Protein AF-A0A3P3VZ70-F1 (afdb_monomer_lite)

pLDDT: mean 80.63, std 13.24, range [44.41, 95.88]

Structure (mmCIF, N/CA/C/O backbone):
data_AF-A0A3P3VZ70-F1
#
_entry.id   AF-A0A3P3VZ70-F1
#
loop_
_atom_site.group_PDB
_atom_site.id
_atom_site.type_symbol
_atom_site.label_atom_id
_atom_site.label_alt_id
_atom_site.label_comp_id
_atom_site.label_asym_id
_atom_site.label_entity_id
_atom_site.label_seq_id
_atom_site.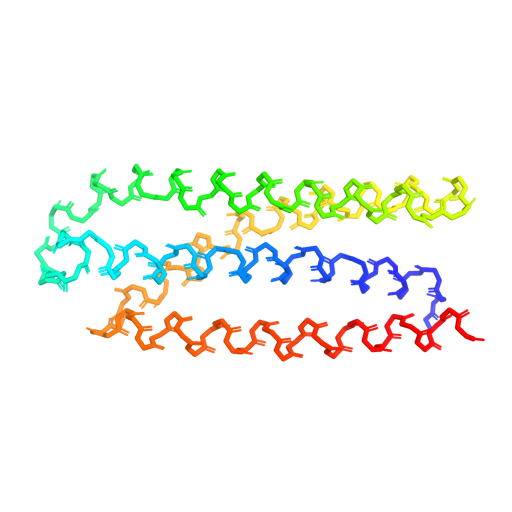pdbx_PDB_ins_code
_atom_site.Cartn_x
_atom_site.Cartn_y
_atom_site.Cartn_z
_atom_site.occupancy
_atom_site.B_iso_or_equiv
_atom_site.auth_seq_id
_atom_site.auth_comp_id
_atom_site.auth_asym_id
_atom_site.auth_atom_id
_atom_site.pdbx_PDB_model_num
ATOM 1 N N . MET A 1 1 ? -13.806 -14.685 18.123 1.00 61.78 1 MET A N 1
ATOM 2 C CA . MET A 1 1 ? -12.644 -13.763 18.076 1.00 61.78 1 MET A CA 1
ATOM 3 C C . MET A 1 1 ? -13.058 -12.409 18.646 1.00 61.78 1 MET A C 1
ATOM 5 O O . MET A 1 1 ? -14.179 -11.987 18.393 1.00 61.78 1 MET A O 1
ATOM 9 N N . ASN A 1 2 ? -12.218 -11.748 19.447 1.00 82.62 2 ASN A N 1
ATOM 10 C CA . ASN A 1 2 ? -12.565 -10.470 20.086 1.00 82.62 2 ASN A CA 1
ATOM 11 C C . ASN A 1 2 ? -12.784 -9.369 19.019 1.00 82.62 2 ASN A C 1
ATOM 13 O O . ASN A 1 2 ? -11.904 -9.150 18.185 1.00 82.62 2 ASN A O 1
ATOM 17 N N . LYS A 1 3 ? -13.934 -8.669 19.041 1.00 81.94 3 LYS A N 1
ATOM 18 C CA . LYS A 1 3 ? -14.298 -7.622 18.056 1.00 81.94 3 LYS A CA 1
ATOM 19 C C . LYS A 1 3 ? -13.215 -6.542 17.918 1.00 81.94 3 LYS A C 1
ATOM 21 O O . LYS A 1 3 ? -12.957 -6.067 16.814 1.00 81.94 3 LYS A O 1
ATOM 26 N N . LYS A 1 4 ? -12.534 -6.201 19.020 1.00 81.31 4 LYS A N 1
ATOM 27 C CA . LYS A 1 4 ? -11.420 -5.236 19.020 1.00 81.31 4 LYS A CA 1
ATOM 28 C C . LYS A 1 4 ? -10.223 -5.737 18.212 1.00 81.31 4 LYS A C 1
ATOM 30 O O . LYS A 1 4 ? -9.678 -4.988 17.413 1.00 81.31 4 LYS A O 1
ATOM 35 N N . VAL A 1 5 ? -9.862 -7.011 18.371 1.00 85.88 5 VAL A N 1
ATOM 36 C CA . VAL A 1 5 ? -8.755 -7.638 17.631 1.00 85.88 5 VAL A CA 1
ATOM 37 C C . VAL A 1 5 ? -9.062 -7.660 16.135 1.00 85.88 5 VAL A C 1
ATOM 39 O O . VAL A 1 5 ? -8.221 -7.273 15.334 1.00 85.88 5 VAL A O 1
ATOM 42 N N . LEU A 1 6 ? -10.288 -8.026 15.752 1.00 86.94 6 LEU A N 1
ATOM 43 C CA . LEU A 1 6 ? -10.696 -8.065 14.345 1.00 86.94 6 LEU A CA 1
ATOM 44 C C . LEU A 1 6 ? -10.670 -6.670 13.690 1.00 86.94 6 LEU A C 1
ATOM 46 O O . LEU A 1 6 ? -10.185 -6.521 12.570 1.00 86.94 6 LEU A O 1
ATOM 50 N N . LYS A 1 7 ? -11.106 -5.629 14.413 1.00 84.88 7 LYS A N 1
ATOM 51 C CA . LYS A 1 7 ? -11.013 -4.227 13.968 1.00 84.88 7 LYS A CA 1
ATOM 52 C C . LYS A 1 7 ? -9.562 -3.777 13.768 1.00 84.88 7 LYS A C 1
ATOM 54 O O . LYS A 1 7 ? -9.269 -3.088 12.787 1.00 84.88 7 LYS A O 1
ATOM 59 N N . SER A 1 8 ? -8.656 -4.185 14.658 1.00 86.44 8 SER A N 1
ATOM 60 C CA . SER A 1 8 ? -7.219 -3.928 14.508 1.00 86.44 8 SER A CA 1
ATOM 61 C C . SER A 1 8 ? -6.649 -4.635 13.280 1.00 86.44 8 SER A C 1
ATOM 63 O O . SER A 1 8 ? -5.971 -3.993 12.486 1.00 86.44 8 SER A O 1
ATOM 65 N N . VAL A 1 9 ? -6.982 -5.912 13.066 1.00 90.50 9 VAL A N 1
ATOM 66 C CA . VAL A 1 9 ? -6.534 -6.679 11.889 1.00 90.50 9 VAL A CA 1
ATOM 67 C C . VAL A 1 9 ? -7.015 -6.033 10.589 1.00 90.50 9 VAL A C 1
ATOM 69 O O . VAL A 1 9 ? -6.227 -5.849 9.667 1.00 90.50 9 VAL A O 1
ATOM 72 N N . PHE A 1 10 ? -8.278 -5.614 10.505 1.00 91.69 10 PHE A N 1
ATOM 73 C CA . PHE A 1 10 ? -8.766 -4.937 9.301 1.00 91.69 10 PHE A CA 1
ATOM 74 C C . PHE A 1 10 ? -8.157 -3.554 9.101 1.00 91.69 10 PHE A C 1
ATOM 76 O O . PHE A 1 10 ? -7.860 -3.176 7.970 1.00 91.69 10 PHE A O 1
ATOM 83 N N . SER A 1 11 ? -7.906 -2.816 10.180 1.00 90.06 11 SER A N 1
ATOM 84 C CA . SER A 1 11 ? -7.217 -1.530 10.081 1.00 90.06 11 SER A CA 1
ATOM 85 C C . SER A 1 11 ? -5.779 -1.690 9.598 1.00 90.06 11 SER A C 1
ATOM 87 O O . SER A 1 11 ? -5.357 -0.909 8.751 1.00 90.06 11 SER A O 1
ATOM 89 N N . TYR A 1 12 ? -5.076 -2.713 10.088 1.00 93.31 12 TYR A N 1
ATOM 90 C CA . TYR A 1 12 ? -3.744 -3.107 9.633 1.00 93.31 12 TYR A CA 1
ATOM 91 C C . TYR A 1 12 ? -3.756 -3.417 8.133 1.00 93.31 12 TYR A C 1
ATOM 93 O O . TYR A 1 12 ? -3.003 -2.817 7.366 1.00 93.31 12 TYR A O 1
ATOM 101 N N . LEU A 1 13 ? -4.664 -4.304 7.709 1.00 93.25 13 LEU A N 1
ATOM 102 C CA . LEU A 1 13 ? -4.772 -4.733 6.318 1.00 93.25 13 LEU A CA 1
ATOM 103 C C . LEU A 1 13 ? -5.091 -3.562 5.386 1.00 93.25 13 LEU A C 1
ATOM 105 O O . LEU A 1 13 ? -4.485 -3.460 4.329 1.00 93.25 13 LEU A O 1
ATOM 109 N N . GLN A 1 14 ? -5.979 -2.642 5.774 1.00 93.06 14 GLN A N 1
ATOM 110 C CA . GLN A 1 14 ? -6.266 -1.453 4.963 1.00 93.06 14 GLN A CA 1
ATOM 111 C C . GLN A 1 14 ? -5.034 -0.579 4.750 1.00 93.06 14 GLN A C 1
ATOM 113 O O . GLN A 1 14 ? -4.813 -0.127 3.634 1.00 93.06 14 GLN A O 1
ATOM 118 N N . VAL A 1 15 ? -4.244 -0.336 5.800 1.00 93.69 15 VAL A N 1
ATOM 119 C CA . VAL A 1 15 ? -3.026 0.480 5.693 1.00 93.69 15 VAL A CA 1
ATOM 120 C C . VAL A 1 15 ? -2.019 -0.191 4.762 1.00 93.69 15 VAL A C 1
ATOM 122 O O . VAL A 1 15 ? -1.516 0.452 3.846 1.00 93.69 15 VAL A O 1
ATOM 125 N N . HIS A 1 16 ? -1.785 -1.492 4.948 1.00 93.12 16 HIS A N 1
ATOM 126 C CA . HIS A 1 16 ? -0.872 -2.262 4.106 1.00 93.12 16 HIS A CA 1
ATOM 127 C C . HIS A 1 16 ? -1.312 -2.287 2.632 1.00 93.12 16 HIS A C 1
ATOM 129 O O . HIS A 1 16 ? -0.518 -2.005 1.738 1.00 93.12 16 HIS A O 1
ATOM 135 N N . LEU A 1 17 ? -2.588 -2.587 2.376 1.00 93.75 17 LEU A N 1
ATOM 136 C CA . LEU A 1 17 ? -3.141 -2.660 1.024 1.00 93.75 17 LEU A CA 1
ATOM 137 C C . LEU A 1 17 ? -3.139 -1.288 0.341 1.00 93.75 17 LEU A C 1
ATOM 139 O O . LEU A 1 17 ? -2.793 -1.204 -0.831 1.00 93.75 17 LEU A O 1
ATOM 143 N N . PHE A 1 18 ? -3.466 -0.212 1.063 1.00 95.06 18 PHE A N 1
ATOM 144 C CA . PHE A 1 18 ? -3.412 1.147 0.520 1.00 95.06 18 PHE A CA 1
ATOM 145 C C . PHE A 1 18 ? -1.992 1.535 0.094 1.00 95.06 18 PHE A C 1
ATOM 147 O O . PHE A 1 18 ? -1.801 2.029 -1.016 1.00 95.06 18 PHE A O 1
ATOM 154 N N . ALA A 1 19 ? -0.993 1.235 0.929 1.00 92.62 19 ALA A N 1
ATOM 155 C CA . ALA A 1 19 ? 0.409 1.445 0.581 1.00 92.62 19 ALA A CA 1
ATOM 156 C C . ALA A 1 19 ? 0.806 0.662 -0.685 1.00 92.62 19 ALA A C 1
ATOM 158 O O . ALA A 1 19 ? 1.442 1.221 -1.579 1.00 92.62 19 ALA A O 1
ATOM 159 N N . GLY A 1 20 ? 0.353 -0.593 -0.801 1.00 90.69 20 GLY A N 1
ATOM 160 C CA . GLY A 1 20 ? 0.529 -1.426 -1.995 1.00 90.69 20 GLY A CA 1
ATOM 161 C 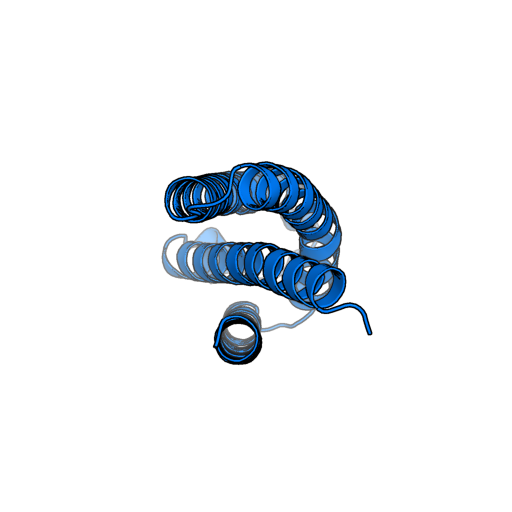C . GLY A 1 20 ? -0.090 -0.823 -3.262 1.00 90.69 20 GLY A C 1
ATOM 162 O O . GLY A 1 20 ? 0.561 -0.797 -4.305 1.00 90.69 20 GLY A O 1
ATOM 163 N N . ILE A 1 21 ? -1.304 -0.266 -3.173 1.00 93.25 21 ILE A N 1
ATOM 164 C CA . ILE A 1 21 ? -1.961 0.435 -4.294 1.00 93.25 21 ILE A CA 1
ATOM 165 C C . ILE A 1 21 ? -1.125 1.643 -4.725 1.00 93.25 21 ILE A C 1
ATOM 167 O O . ILE A 1 21 ? -0.817 1.782 -5.907 1.00 93.25 21 ILE A O 1
ATOM 171 N N . CYS A 1 22 ? -0.729 2.503 -3.782 1.00 92.44 22 CYS A N 1
ATOM 172 C CA . CYS A 1 22 ? 0.091 3.678 -4.085 1.00 92.44 22 CYS A CA 1
ATOM 173 C C . CYS A 1 22 ? 1.432 3.291 -4.726 1.00 92.44 22 CYS A C 1
ATOM 175 O O . CYS A 1 22 ? 1.866 3.935 -5.678 1.00 92.44 22 CYS A O 1
ATOM 177 N N . SER A 1 23 ? 2.063 2.229 -4.223 1.00 88.88 23 SER A N 1
ATOM 178 C CA . SER A 1 23 ? 3.305 1.666 -4.756 1.00 88.88 23 SER A CA 1
ATOM 179 C C . SER A 1 23 ? 3.153 1.206 -6.202 1.00 88.88 23 SER A C 1
ATOM 181 O O . SER A 1 23 ? 3.898 1.655 -7.072 1.00 88.88 23 SER A O 1
ATOM 183 N N . ALA A 1 24 ? 2.151 0.372 -6.482 1.00 88.19 24 ALA A N 1
ATOM 184 C CA . ALA A 1 24 ? 1.924 -0.170 -7.816 1.00 88.19 24 ALA A CA 1
ATOM 185 C C . ALA A 1 24 ? 1.538 0.922 -8.830 1.00 88.19 24 ALA A C 1
ATOM 187 O O . ALA A 1 24 ? 2.082 0.951 -9.933 1.00 88.19 24 ALA A O 1
ATOM 188 N N . LEU A 1 25 ? 0.680 1.873 -8.442 1.00 89.88 25 LEU A N 1
ATOM 189 C CA . LEU A 1 25 ? 0.315 3.014 -9.290 1.00 89.88 25 LEU A CA 1
ATOM 190 C C . LEU A 1 25 ? 1.517 3.898 -9.625 1.00 89.88 25 LEU A C 1
ATOM 192 O O . LEU A 1 25 ? 1.642 4.352 -10.760 1.00 89.88 25 LEU A O 1
ATOM 196 N N . LEU A 1 26 ? 2.413 4.127 -8.663 1.00 87.62 26 LEU A N 1
ATOM 197 C CA . LEU A 1 26 ? 3.622 4.906 -8.906 1.00 87.62 26 LEU A CA 1
ATOM 198 C C . LEU A 1 26 ? 4.577 4.183 -9.858 1.00 87.62 26 LEU A C 1
ATOM 200 O O . LEU A 1 26 ? 5.152 4.820 -10.734 1.00 87.62 26 LEU A O 1
ATOM 204 N N . VAL A 1 27 ? 4.721 2.861 -9.730 1.00 82.25 27 VAL A N 1
ATOM 205 C CA . VAL A 1 27 ? 5.508 2.072 -10.689 1.00 82.25 27 VAL A CA 1
ATOM 206 C C . VAL A 1 27 ? 4.900 2.167 -12.089 1.00 82.25 27 VAL A C 1
ATOM 208 O O . VAL A 1 27 ? 5.635 2.423 -13.036 1.00 82.25 27 VAL A O 1
ATOM 211 N N . ILE A 1 28 ? 3.577 2.021 -12.227 1.00 85.75 28 ILE A N 1
ATOM 212 C CA . ILE A 1 28 ? 2.884 2.181 -13.518 1.00 85.75 28 ILE A CA 1
ATOM 213 C C . ILE A 1 28 ? 3.154 3.569 -14.100 1.00 85.75 28 ILE A C 1
ATOM 215 O O . ILE A 1 28 ? 3.529 3.678 -15.264 1.00 85.75 28 ILE A O 1
ATOM 219 N N . TYR A 1 29 ? 3.002 4.620 -13.291 1.00 86.12 29 TYR A N 1
ATOM 220 C CA . TYR A 1 29 ? 3.288 5.990 -13.707 1.00 86.12 29 TYR A CA 1
ATOM 221 C C . TYR A 1 29 ? 4.720 6.122 -14.235 1.00 86.12 29 TYR A C 1
ATOM 223 O O . TYR A 1 29 ? 4.907 6.590 -15.353 1.00 86.12 29 TYR A O 1
ATOM 231 N N . LEU A 1 30 ? 5.714 5.630 -13.490 1.00 80.06 30 LEU A N 1
ATOM 232 C CA . LEU A 1 30 ? 7.122 5.699 -13.888 1.00 80.06 30 LEU A CA 1
ATOM 233 C C . LEU A 1 30 ? 7.400 4.931 -15.187 1.00 80.06 30 LEU A C 1
ATOM 235 O O . LEU A 1 30 ? 8.091 5.457 -16.054 1.00 80.06 30 LEU A O 1
ATOM 239 N N . VAL A 1 31 ? 6.812 3.741 -15.360 1.00 78.00 31 VAL A N 1
ATOM 240 C CA . VAL A 1 31 ? 6.916 2.956 -16.605 1.00 78.00 31 VAL A CA 1
ATOM 241 C C . VAL A 1 31 ? 6.332 3.700 -17.809 1.00 78.00 31 VAL A C 1
ATOM 243 O O . VAL A 1 31 ? 6.856 3.571 -18.912 1.00 78.00 31 VAL A O 1
ATOM 246 N N . LEU A 1 32 ? 5.272 4.489 -17.618 1.00 80.69 32 LEU A N 1
ATOM 247 C CA . LEU A 1 32 ? 4.625 5.242 -18.696 1.00 80.69 32 LEU A CA 1
ATOM 248 C C . LEU A 1 32 ? 5.310 6.578 -19.011 1.00 80.69 32 LEU A C 1
ATOM 250 O O . LEU A 1 32 ? 5.310 6.998 -20.166 1.00 80.69 32 LEU A O 1
ATOM 254 N N . THR A 1 33 ? 5.843 7.275 -18.005 1.00 79.50 33 THR A N 1
ATOM 255 C CA . THR A 1 33 ? 6.370 8.639 -18.184 1.00 79.50 33 THR A CA 1
ATOM 256 C C . THR A 1 33 ? 7.857 8.703 -18.472 1.00 79.50 33 THR A C 1
ATOM 258 O O . THR A 1 33 ? 8.322 9.706 -19.010 1.00 79.50 33 THR A O 1
ATOM 261 N N . ASP A 1 34 ? 8.613 7.679 -18.089 1.00 71.12 34 ASP A N 1
ATOM 262 C CA . ASP A 1 34 ? 10.060 7.674 -18.243 1.00 71.12 34 ASP A CA 1
ATOM 263 C C . ASP A 1 34 ? 10.479 6.598 -19.268 1.00 71.12 34 ASP A C 1
ATOM 265 O O . ASP A 1 34 ? 10.334 5.396 -19.010 1.00 71.12 34 ASP A O 1
ATOM 269 N N . PRO A 1 35 ? 11.017 7.009 -20.439 1.00 64.69 35 PRO A N 1
ATOM 270 C CA . PRO A 1 35 ? 11.477 6.106 -21.493 1.00 64.69 35 PRO A CA 1
ATOM 271 C C . PRO A 1 35 ? 12.488 5.059 -21.018 1.00 64.69 35 PRO A C 1
ATOM 273 O O . PRO A 1 35 ? 12.601 4.000 -21.637 1.00 64.69 35 PRO A O 1
ATOM 276 N N . TYR A 1 36 ? 13.220 5.335 -19.933 1.00 65.25 36 TYR A N 1
ATOM 277 C CA . TYR A 1 36 ? 14.130 4.377 -19.313 1.00 65.25 36 TYR A CA 1
ATOM 278 C C . TYR A 1 36 ? 13.386 3.149 -18.764 1.00 65.25 36 TYR A C 1
ATOM 280 O O . TYR A 1 36 ? 13.880 2.031 -18.890 1.00 65.25 36 TYR A O 1
ATOM 288 N N . PHE A 1 37 ? 12.195 3.340 -18.192 1.00 61.53 37 PHE A N 1
ATOM 289 C CA . PHE A 1 37 ? 11.359 2.254 -17.674 1.00 61.53 37 PHE A CA 1
ATOM 290 C C . PHE A 1 37 ? 10.458 1.640 -18.750 1.00 61.53 37 PHE A C 1
ATOM 292 O O . PHE A 1 37 ? 10.101 0.468 -18.652 1.00 61.53 37 PHE A O 1
ATOM 299 N N . TYR A 1 38 ? 10.114 2.403 -19.788 1.00 57.34 38 TYR A N 1
ATOM 300 C CA . TYR A 1 38 ? 9.375 1.896 -20.946 1.00 57.34 38 TYR A CA 1
ATOM 301 C C . TYR A 1 38 ? 10.217 0.924 -21.791 1.00 57.34 38 TYR A C 1
ATOM 303 O O . TYR A 1 38 ? 9.736 -0.133 -22.191 1.00 57.34 38 TYR A O 1
ATOM 311 N N . ASN A 1 39 ? 11.494 1.252 -22.020 1.00 54.12 39 ASN A N 1
ATOM 312 C CA . ASN A 1 39 ? 12.429 0.467 -22.833 1.00 54.12 39 ASN A CA 1
ATOM 313 C C . ASN A 1 39 ? 13.243 -0.544 -22.006 1.00 54.12 39 ASN A C 1
ATOM 315 O O . ASN A 1 39 ? 14.417 -0.753 -22.307 1.00 54.12 39 ASN A O 1
ATOM 319 N N . LEU A 1 40 ? 12.669 -1.131 -20.947 1.00 54.41 40 LEU A N 1
ATOM 320 C CA . LEU A 1 40 ? 13.320 -2.133 -20.087 1.00 54.41 40 LEU A CA 1
ATOM 321 C C . LEU A 1 40 ? 13.606 -3.452 -20.844 1.00 54.41 40 LEU A C 1
ATOM 323 O O . LEU A 1 40 ? 13.065 -4.506 -20.534 1.00 54.41 40 LEU A O 1
ATOM 327 N N . ASP A 1 41 ? 14.513 -3.396 -21.817 1.00 44.41 41 ASP A N 1
ATOM 328 C CA . ASP A 1 41 ? 15.330 -4.518 -22.257 1.00 44.41 41 ASP A CA 1
ATOM 329 C C . ASP A 1 41 ? 16.297 -4.822 -21.102 1.00 44.41 41 ASP A C 1
ATOM 331 O O . ASP A 1 41 ? 17.234 -4.066 -20.815 1.00 44.41 41 ASP A O 1
ATOM 335 N N . PHE A 1 42 ? 16.034 -5.900 -20.367 1.00 53.44 42 PHE A N 1
ATOM 336 C CA . PHE A 1 42 ? 16.792 -6.316 -19.189 1.00 53.44 42 PHE A CA 1
ATOM 337 C C . PHE A 1 42 ? 18.237 -6.725 -19.536 1.00 53.44 42 PHE A C 1
ATOM 339 O O . PHE A 1 42 ? 18.591 -7.903 -19.547 1.00 53.44 42 PHE A O 1
ATOM 346 N N . LYS A 1 43 ? 19.143 -5.761 -19.728 1.00 49.91 43 LYS A N 1
ATOM 347 C CA . LYS A 1 43 ? 20.577 -6.000 -19.505 1.00 49.91 43 LYS A CA 1
ATOM 348 C C . LYS A 1 43 ? 20.823 -5.900 -18.001 1.00 49.91 43 LYS A C 1
ATOM 350 O O . LYS A 1 43 ? 21.028 -4.816 -17.456 1.00 49.91 43 LYS A O 1
ATOM 355 N N . THR A 1 44 ? 20.764 -7.055 -17.342 1.00 53.69 44 THR A N 1
ATOM 356 C CA . THR A 1 44 ? 20.895 -7.341 -15.896 1.00 53.69 44 THR A CA 1
ATOM 357 C C . THR A 1 44 ? 21.904 -6.498 -15.100 1.00 53.69 44 THR A C 1
ATOM 359 O O . THR A 1 44 ? 21.735 -6.352 -13.892 1.00 53.69 44 THR A O 1
ATOM 362 N N . HIS A 1 45 ? 22.919 -5.901 -15.730 1.00 47.91 45 HIS A N 1
ATOM 363 C CA . HIS A 1 45 ? 23.919 -5.078 -15.047 1.00 47.91 45 HIS A CA 1
ATOM 364 C C . HIS A 1 45 ? 23.487 -3.638 -14.720 1.00 47.91 45 HIS A C 1
ATOM 366 O O . HIS A 1 45 ? 23.846 -3.153 -13.652 1.00 47.91 45 HIS A O 1
ATOM 372 N N . GLY A 1 46 ? 22.693 -2.966 -15.563 1.00 50.41 46 GLY A N 1
ATOM 373 C CA . GLY A 1 46 ? 22.251 -1.580 -15.302 1.00 50.41 46 GLY A CA 1
ATOM 374 C C . GLY A 1 46 ? 21.042 -1.477 -14.366 1.00 50.41 46 GLY A C 1
ATOM 375 O O . GLY A 1 46 ? 20.758 -0.417 -13.808 1.00 50.41 46 GLY A O 1
ATOM 376 N N . PHE A 1 47 ? 20.337 -2.597 -14.183 1.00 53.25 47 PHE A N 1
ATOM 377 C CA . PHE A 1 47 ? 19.139 -2.672 -13.361 1.00 53.25 47 PHE A CA 1
ATOM 378 C C . PHE A 1 47 ? 19.473 -2.472 -11.883 1.00 53.25 47 PHE A C 1
ATOM 380 O O . PHE A 1 47 ? 18.878 -1.604 -11.269 1.00 53.25 47 PHE A O 1
ATOM 387 N N . ASN A 1 48 ? 20.459 -3.178 -11.320 1.00 55.44 48 ASN A N 1
ATOM 388 C CA . ASN A 1 48 ? 20.702 -3.164 -9.870 1.00 55.44 48 ASN A CA 1
ATOM 389 C C . ASN A 1 48 ? 21.080 -1.781 -9.302 1.00 55.44 48 ASN A C 1
ATOM 391 O O . ASN A 1 48 ? 20.552 -1.410 -8.258 1.00 55.44 48 ASN A O 1
ATOM 395 N N . GLU A 1 49 ? 21.921 -0.996 -9.986 1.00 59.56 49 GLU A N 1
ATOM 396 C CA . GLU A 1 49 ? 22.332 0.334 -9.493 1.00 59.56 49 GLU A CA 1
ATOM 397 C C . GLU A 1 49 ? 21.183 1.351 -9.518 1.00 59.56 49 GLU A C 1
ATOM 399 O O . GLU A 1 49 ? 20.964 2.094 -8.561 1.00 59.56 49 GLU A O 1
ATOM 404 N N . LYS A 1 50 ? 20.396 1.370 -10.599 1.00 60.53 50 LYS A N 1
ATOM 405 C CA . LYS A 1 50 ? 19.254 2.290 -10.723 1.00 60.53 50 LYS A CA 1
ATOM 406 C C . LYS A 1 50 ? 18.009 1.783 -9.993 1.00 60.53 50 LYS A C 1
ATOM 408 O O . LYS A 1 50 ? 17.164 2.588 -9.606 1.00 60.53 50 LYS A O 1
ATOM 413 N N . TYR A 1 51 ? 17.912 0.475 -9.760 1.00 60.44 51 TYR A N 1
ATOM 414 C CA . TYR A 1 51 ? 16.841 -0.175 -9.008 1.00 60.44 51 TYR A CA 1
ATOM 415 C C . TYR A 1 51 ? 16.825 0.261 -7.546 1.00 60.44 51 TYR A C 1
ATOM 417 O O . TYR A 1 51 ? 15.745 0.443 -6.997 1.00 60.44 51 TYR A O 1
ATOM 425 N N . GLU A 1 52 ? 17.976 0.493 -6.913 1.00 64.06 52 GLU A N 1
ATOM 426 C CA . GLU A 1 52 ? 17.999 0.991 -5.532 1.00 64.06 52 GLU A CA 1
ATOM 427 C C . GLU A 1 52 ? 17.488 2.432 -5.425 1.00 64.06 52 GLU A C 1
ATOM 429 O O . GLU A 1 52 ? 16.632 2.722 -4.584 1.00 64.06 52 GLU A O 1
ATOM 434 N N . HIS A 1 53 ? 17.918 3.319 -6.328 1.00 64.06 53 HIS A N 1
ATOM 435 C CA . HIS A 1 53 ? 17.384 4.683 -6.411 1.00 64.06 53 HIS A CA 1
ATOM 436 C C . HIS A 1 53 ? 15.882 4.698 -6.733 1.00 64.06 53 HIS A C 1
ATOM 438 O O . HIS A 1 53 ? 15.116 5.462 -6.138 1.00 64.06 53 HIS A O 1
ATOM 444 N N . PHE A 1 54 ? 15.447 3.815 -7.631 1.00 67.38 54 PHE A N 1
ATOM 445 C CA . PHE A 1 54 ? 14.043 3.629 -7.972 1.00 67.38 54 PHE A CA 1
ATOM 446 C C . PHE A 1 54 ? 13.225 3.070 -6.806 1.00 67.38 54 PHE A C 1
ATOM 448 O O . PHE A 1 54 ? 12.123 3.552 -6.544 1.00 67.38 54 PHE A O 1
ATOM 455 N N . LEU A 1 55 ? 13.745 2.088 -6.066 1.00 64.81 55 LEU A N 1
ATOM 456 C CA . LEU A 1 55 ? 13.109 1.590 -4.850 1.00 64.81 55 LEU A CA 1
ATOM 457 C C . LEU A 1 55 ? 12.933 2.736 -3.860 1.00 64.81 55 LEU A C 1
ATOM 459 O O . LEU A 1 55 ? 11.840 2.914 -3.335 1.00 64.81 55 LEU A O 1
ATOM 463 N N . LEU A 1 56 ? 13.953 3.571 -3.665 1.00 66.88 56 LEU A N 1
ATOM 464 C CA . LEU A 1 56 ? 13.874 4.691 -2.732 1.00 66.88 56 LEU A CA 1
ATOM 465 C C . LEU A 1 56 ? 12.735 5.668 -3.089 1.00 66.88 56 LEU A C 1
ATOM 467 O O . LEU A 1 56 ? 11.935 6.018 -2.216 1.00 66.88 56 LEU A O 1
ATOM 471 N N . MET A 1 57 ? 12.590 6.047 -4.366 1.00 68.00 57 MET A N 1
ATOM 472 C CA . MET A 1 57 ? 11.458 6.876 -4.815 1.00 68.00 57 MET A CA 1
ATOM 473 C C . MET A 1 57 ? 10.116 6.142 -4.722 1.00 68.00 57 MET A C 1
ATOM 475 O O . MET A 1 57 ? 9.137 6.707 -4.225 1.00 68.00 57 MET A O 1
ATOM 479 N N . THR A 1 58 ? 10.075 4.876 -5.145 1.00 68.06 58 THR A N 1
ATOM 480 C CA . THR A 1 58 ? 8.856 4.056 -5.106 1.00 68.06 58 THR A CA 1
ATOM 481 C C . THR A 1 58 ? 8.446 3.623 -3.704 1.00 68.06 58 THR A C 1
ATOM 483 O O . THR A 1 58 ? 7.341 3.121 -3.539 1.00 68.06 58 THR A O 1
ATOM 486 N N . PHE A 1 59 ? 9.278 3.849 -2.689 1.00 72.88 59 PHE A N 1
ATOM 487 C CA . PHE A 1 59 ? 8.908 3.712 -1.283 1.00 72.88 59 PHE A CA 1
ATOM 488 C C . PHE A 1 59 ? 8.503 5.043 -0.664 1.00 72.88 59 PHE A C 1
ATOM 490 O O . PHE A 1 59 ? 7.482 5.111 0.017 1.00 72.88 59 PHE A O 1
ATOM 497 N N . THR A 1 60 ? 9.261 6.112 -0.911 1.00 83.12 60 THR A N 1
ATOM 498 C CA . THR A 1 60 ? 9.069 7.385 -0.201 1.00 83.12 60 THR A CA 1
ATOM 499 C C . THR A 1 60 ? 7.690 7.988 -0.468 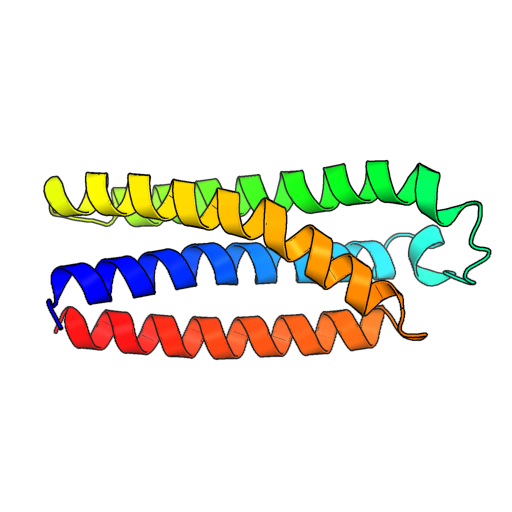1.00 83.12 60 THR A C 1
ATOM 501 O O . THR A 1 60 ? 6.975 8.321 0.477 1.00 83.12 60 THR A O 1
ATOM 504 N N . ILE A 1 61 ? 7.269 8.072 -1.734 1.00 86.12 61 ILE A N 1
ATOM 505 C CA . ILE A 1 61 ? 5.973 8.673 -2.086 1.00 86.12 61 ILE A CA 1
ATOM 506 C C . ILE A 1 61 ? 4.797 7.835 -1.539 1.00 86.12 61 ILE A C 1
ATOM 508 O O . ILE A 1 61 ? 3.942 8.408 -0.856 1.00 86.12 61 ILE A O 1
ATOM 512 N N . PRO A 1 62 ? 4.733 6.499 -1.731 1.00 90.00 62 PRO A N 1
ATOM 513 C CA . PRO A 1 62 ? 3.668 5.682 -1.146 1.00 90.00 62 PRO A CA 1
ATOM 514 C C . PRO A 1 62 ? 3.634 5.720 0.379 1.00 90.00 62 PRO A C 1
ATOM 516 O O . PRO A 1 62 ? 2.546 5.739 0.954 1.00 90.00 62 PRO A O 1
ATOM 519 N N . ILE A 1 63 ? 4.792 5.785 1.044 1.00 90.44 63 ILE A N 1
ATOM 520 C CA . ILE A 1 63 ? 4.860 5.939 2.503 1.00 90.44 63 ILE A CA 1
ATOM 521 C C . ILE A 1 63 ? 4.233 7.269 2.924 1.00 90.44 63 ILE A C 1
ATOM 523 O O . ILE A 1 63 ? 3.388 7.268 3.817 1.00 90.44 63 ILE A O 1
ATOM 527 N N . ILE A 1 64 ? 4.574 8.383 2.268 1.00 91.19 64 ILE A N 1
ATOM 528 C CA . ILE A 1 64 ? 3.987 9.699 2.572 1.00 91.19 64 ILE A CA 1
ATOM 529 C C . ILE A 1 64 ? 2.464 9.664 2.400 1.00 91.19 64 ILE A C 1
ATOM 531 O O . ILE A 1 64 ? 1.733 10.053 3.313 1.00 91.19 64 ILE A O 1
ATOM 535 N N . LEU A 1 65 ? 1.970 9.141 1.272 1.00 92.88 65 LEU A N 1
ATOM 536 C CA . LEU A 1 65 ? 0.529 9.012 1.024 1.00 92.88 65 LEU A CA 1
ATOM 537 C C . LEU A 1 65 ? -0.153 8.128 2.076 1.00 92.88 65 LEU A C 1
ATOM 539 O O . LEU A 1 65 ? -1.245 8.445 2.552 1.00 92.88 65 LEU A O 1
ATOM 543 N N . THR A 1 66 ? 0.511 7.053 2.496 1.00 93.44 66 THR A N 1
ATOM 544 C CA . THR A 1 66 ? 0.010 6.157 3.542 1.00 93.44 66 THR A CA 1
ATOM 545 C C . THR A 1 66 ? -0.023 6.843 4.905 1.00 93.44 66 THR A C 1
ATOM 547 O O . THR A 1 66 ? -0.998 6.690 5.636 1.00 93.44 66 THR A O 1
ATOM 550 N N . ILE A 1 67 ? 0.985 7.647 5.251 1.00 93.44 67 ILE A N 1
ATOM 551 C CA . ILE A 1 67 ? 0.999 8.440 6.488 1.00 93.44 67 ILE A CA 1
ATOM 552 C C . ILE A 1 67 ? -0.175 9.425 6.500 1.00 93.44 67 ILE A C 1
ATOM 554 O O . ILE A 1 67 ? -0.885 9.503 7.504 1.00 93.44 67 ILE A O 1
ATOM 558 N N . LEU A 1 68 ? -0.430 10.121 5.387 1.00 94.69 68 LEU A N 1
ATOM 559 C CA . LEU A 1 68 ? -1.578 11.026 5.258 1.00 94.69 68 LEU A CA 1
ATOM 560 C C . LEU A 1 68 ? -2.910 10.280 5.414 1.00 94.69 68 LEU A C 1
ATOM 562 O O . LEU A 1 68 ? -3.799 10.738 6.136 1.00 94.69 68 LEU A O 1
ATOM 566 N N . PHE A 1 69 ? -3.037 9.098 4.807 1.00 94.25 69 PHE A N 1
ATOM 567 C CA . PHE A 1 69 ? -4.209 8.236 4.966 1.00 94.25 69 PHE A CA 1
ATOM 568 C C . PHE A 1 69 ? -4.414 7.793 6.425 1.00 94.25 69 PHE A C 1
ATOM 570 O O . PHE A 1 69 ? -5.527 7.868 6.955 1.00 94.25 69 PHE A O 1
ATOM 577 N N . CYS A 1 70 ? -3.345 7.388 7.112 1.00 93.69 70 CYS A N 1
ATOM 578 C CA . CYS A 1 70 ? -3.379 7.022 8.526 1.00 93.69 70 CYS A CA 1
ATOM 579 C C . CYS A 1 70 ? -3.772 8.215 9.409 1.00 93.69 70 CYS A C 1
ATOM 581 O O . CYS A 1 70 ? -4.648 8.075 10.266 1.00 93.69 70 CYS A O 1
ATOM 583 N N . ALA A 1 71 ? -3.195 9.396 9.165 1.00 93.12 71 ALA A N 1
ATOM 584 C CA . ALA A 1 71 ? -3.539 10.628 9.871 1.00 93.12 71 ALA A CA 1
ATOM 585 C C . ALA A 1 71 ? -5.028 10.966 9.704 1.00 93.12 71 ALA A C 1
ATOM 587 O O . ALA A 1 71 ? -5.722 11.192 10.698 1.00 93.12 71 ALA A O 1
ATOM 588 N N . TYR A 1 72 ? -5.552 10.890 8.476 1.00 93.25 72 TYR A N 1
ATOM 589 C CA . TYR A 1 72 ? -6.979 11.063 8.200 1.00 93.25 72 TYR A CA 1
ATOM 590 C C . TYR A 1 72 ? -7.850 10.085 9.009 1.00 93.25 72 TYR A C 1
ATOM 592 O O . TYR A 1 72 ? -8.821 10.4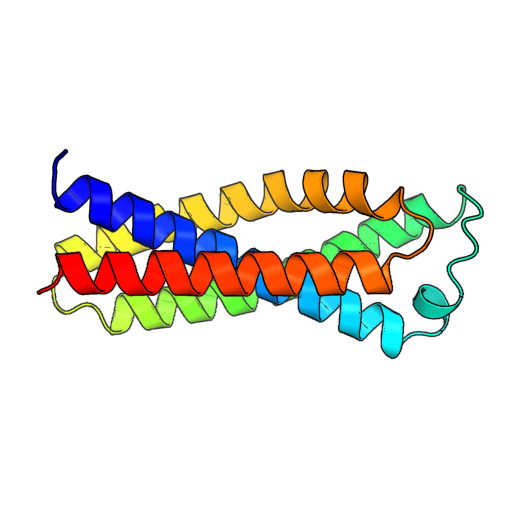97 9.653 1.00 93.25 72 TYR A O 1
ATOM 600 N N . ARG A 1 73 ? -7.494 8.792 9.046 1.00 90.06 73 ARG A N 1
ATOM 601 C CA . ARG A 1 73 ? -8.246 7.783 9.819 1.00 90.06 73 ARG A CA 1
ATOM 602 C C . ARG A 1 73 ? -8.203 8.034 11.326 1.00 90.06 73 ARG A C 1
ATOM 604 O O . ARG A 1 73 ? -9.220 7.842 11.994 1.00 90.06 73 ARG A O 1
ATOM 611 N N . ILE A 1 74 ? -7.063 8.469 11.860 1.00 90.38 74 ILE A N 1
ATOM 612 C CA . ILE A 1 74 ? -6.906 8.794 13.285 1.00 90.38 74 ILE A CA 1
ATOM 613 C C . ILE A 1 74 ? -7.757 10.015 13.656 1.00 90.38 74 ILE A C 1
ATOM 615 O O . ILE A 1 74 ? -8.457 9.979 14.671 1.00 90.38 74 ILE A O 1
ATOM 619 N N . ILE A 1 75 ? -7.747 11.067 12.829 1.00 90.31 75 ILE A N 1
ATOM 620 C CA . ILE A 1 75 ? -8.553 12.280 13.043 1.00 90.31 75 ILE A CA 1
ATOM 621 C C . ILE A 1 75 ? -10.048 11.941 13.052 1.00 90.31 75 ILE A C 1
ATOM 623 O O . ILE A 1 75 ? -10.774 12.410 13.926 1.00 90.31 75 ILE A O 1
ATOM 627 N N . LYS A 1 76 ? -10.494 11.071 12.137 1.00 87.88 76 LYS A N 1
ATOM 628 C CA . LYS A 1 76 ? -11.898 10.644 12.012 1.00 87.88 76 LYS A CA 1
ATOM 629 C C . LYS A 1 76 ? -12.396 9.767 13.170 1.00 87.88 76 LYS A C 1
ATOM 631 O O . LYS A 1 76 ? -13.600 9.577 13.322 1.00 87.88 76 LYS A O 1
ATOM 636 N N . SER A 1 77 ? -11.503 9.181 13.964 1.00 84.88 77 SER A N 1
ATOM 637 C CA . SER A 1 77 ? -11.903 8.324 15.080 1.00 84.88 77 SER A CA 1
ATOM 638 C C . SER A 1 77 ? -12.411 9.154 16.264 1.00 84.88 77 SER A C 1
ATOM 640 O O . SER A 1 77 ? -11.721 10.054 16.733 1.00 84.88 77 SER A O 1
ATOM 642 N N . ASN A 1 78 ? -13.586 8.823 16.804 1.00 80.31 78 ASN A N 1
ATOM 643 C CA . ASN A 1 78 ? -14.178 9.562 17.928 1.00 80.31 78 ASN A CA 1
ATOM 644 C C . ASN A 1 78 ? -13.628 9.127 19.300 1.00 80.31 78 ASN A C 1
ATOM 646 O O . ASN A 1 78 ? -13.614 9.922 20.236 1.00 80.31 78 ASN A O 1
ATOM 650 N N . GLN A 1 79 ? -13.147 7.886 19.442 1.00 80.19 79 GLN A N 1
ATOM 651 C CA . GLN A 1 79 ? -12.671 7.358 20.727 1.00 80.19 79 GLN A CA 1
ATOM 652 C C . GLN A 1 79 ? -11.146 7.455 20.857 1.00 80.19 79 GLN A C 1
ATOM 654 O O . GLN A 1 79 ? -10.402 7.031 19.973 1.00 80.19 79 GLN A O 1
ATOM 659 N N . LYS A 1 80 ? -10.660 7.959 22.001 1.00 77.06 80 LYS A N 1
ATOM 660 C CA . LYS A 1 80 ? -9.217 8.116 22.277 1.00 77.06 80 LYS A CA 1
ATOM 661 C C . LYS A 1 80 ? -8.464 6.776 22.276 1.00 77.06 80 LYS A C 1
ATOM 663 O O . LYS A 1 80 ? -7.356 6.708 21.754 1.00 77.06 80 LYS A O 1
ATOM 668 N N . SER A 1 81 ? -9.079 5.716 22.801 1.00 73.50 81 SER A N 1
ATOM 669 C CA . SER A 1 81 ? -8.546 4.344 22.783 1.00 73.50 81 SER A CA 1
ATOM 670 C C . SER A 1 81 ? -8.428 3.774 21.367 1.00 73.50 81 SER A C 1
ATOM 672 O O . SER A 1 81 ? -7.459 3.093 21.052 1.00 73.50 81 SER A O 1
ATOM 674 N N . ASP A 1 82 ? -9.376 4.087 20.484 1.00 81.19 82 ASP A N 1
ATOM 675 C CA . ASP A 1 82 ? -9.305 3.683 19.080 1.00 81.19 82 ASP A CA 1
ATOM 676 C C . ASP A 1 82 ? -8.194 4.432 18.333 1.00 81.19 82 ASP A C 1
ATOM 678 O O . ASP A 1 82 ? -7.559 3.852 17.456 1.00 81.19 82 ASP A O 1
ATOM 682 N N . LYS A 1 83 ? -7.932 5.705 18.674 1.00 85.44 83 LYS A N 1
ATOM 683 C CA . LYS A 1 83 ? -6.856 6.501 18.054 1.00 85.44 83 LYS A CA 1
ATOM 684 C C . LYS A 1 83 ? -5.475 5.906 18.315 1.00 85.44 83 LYS A C 1
ATOM 686 O O . LYS A 1 83 ? -4.693 5.782 17.377 1.00 85.44 83 LYS A O 1
ATOM 691 N N . SER A 1 84 ? -5.179 5.525 19.560 1.00 84.88 84 SER A N 1
ATOM 692 C CA . SER A 1 84 ? -3.882 4.925 19.902 1.00 84.88 84 SER A CA 1
ATOM 693 C C . SER A 1 84 ? -3.698 3.561 19.240 1.00 84.88 84 SER A C 1
ATOM 695 O O . SER A 1 84 ? -2.639 3.296 18.676 1.00 84.88 84 SER A O 1
ATOM 697 N N . ILE A 1 85 ? -4.744 2.727 19.224 1.00 86.94 85 ILE A N 1
ATOM 698 C CA . ILE A 1 85 ? -4.720 1.435 18.527 1.00 86.94 85 ILE A CA 1
ATOM 699 C C . ILE A 1 85 ? -4.500 1.640 17.026 1.00 86.94 85 ILE A C 1
ATOM 701 O O . ILE A 1 85 ? -3.631 0.990 16.452 1.00 86.94 85 ILE A O 1
ATOM 705 N N . LEU A 1 86 ? -5.236 2.561 16.394 1.00 88.81 86 LEU A N 1
ATOM 706 C CA . LEU A 1 86 ? -5.069 2.884 14.975 1.00 88.81 86 LEU A CA 1
ATOM 707 C C . LEU A 1 86 ? -3.653 3.372 14.668 1.00 88.81 86 LEU A C 1
ATOM 709 O O . LEU A 1 86 ? -3.097 2.947 13.662 1.00 88.81 86 LEU A O 1
ATOM 713 N N . ALA A 1 87 ? -3.059 4.209 15.520 1.00 88.44 87 ALA A N 1
ATOM 714 C CA . ALA A 1 87 ? -1.692 4.688 15.335 1.00 88.44 87 ALA A CA 1
ATOM 715 C C . ALA A 1 87 ? -0.673 3.538 15.370 1.00 88.44 87 ALA A C 1
ATOM 717 O O . ALA A 1 87 ? 0.104 3.387 14.429 1.00 88.44 87 ALA A O 1
ATOM 718 N N . ILE A 1 88 ? -0.726 2.681 16.397 1.00 90.50 88 ILE A N 1
ATOM 719 C CA . ILE A 1 88 ? 0.181 1.526 16.531 1.00 90.50 88 ILE A CA 1
ATOM 720 C C . ILE A 1 88 ? 0.018 0.583 15.336 1.00 90.50 88 ILE A C 1
ATOM 722 O O . ILE A 1 88 ? 0.992 0.204 14.690 1.00 90.50 88 ILE A O 1
ATOM 726 N N . VAL A 1 89 ? -1.225 0.243 15.004 1.00 92.38 89 VAL A N 1
ATOM 727 C CA . VAL A 1 89 ? -1.553 -0.646 13.887 1.00 92.38 89 VAL A CA 1
ATOM 728 C C . VAL A 1 89 ? -1.096 -0.069 12.544 1.00 92.38 89 VAL A C 1
ATOM 730 O O . VAL A 1 89 ? -0.608 -0.811 11.694 1.00 92.38 89 VAL A O 1
ATOM 733 N N . SER A 1 90 ? -1.220 1.244 12.359 1.00 90.94 90 SER A N 1
ATOM 734 C CA . SER A 1 90 ? -0.767 1.932 11.148 1.00 90.94 90 SER A CA 1
ATOM 735 C C . SER A 1 90 ? 0.749 1.872 11.002 1.00 90.94 90 SER A C 1
ATOM 737 O O . SER A 1 90 ? 1.241 1.577 9.918 1.00 90.94 90 SER A O 1
ATOM 739 N N . ILE A 1 91 ? 1.485 2.088 12.096 1.00 92.19 91 ILE A N 1
ATOM 740 C CA . ILE A 1 91 ? 2.946 1.967 12.116 1.00 92.19 91 ILE A CA 1
ATOM 741 C C . ILE A 1 91 ? 3.357 0.546 11.719 1.00 92.19 91 ILE A C 1
ATOM 743 O O . ILE A 1 91 ? 4.170 0.378 10.812 1.00 92.19 91 ILE A O 1
ATOM 747 N N . VAL A 1 92 ? 2.748 -0.475 12.332 1.00 91.62 92 VAL A N 1
ATOM 748 C CA . VAL A 1 92 ? 3.015 -1.881 11.986 1.00 91.62 92 VAL A CA 1
ATOM 749 C C . VAL A 1 92 ? 2.697 -2.149 10.512 1.00 91.62 92 VAL A C 1
ATOM 751 O O . VAL A 1 92 ? 3.525 -2.722 9.813 1.00 91.62 92 VAL A O 1
ATOM 754 N N . GLY A 1 93 ? 1.552 -1.677 10.009 1.00 89.25 93 GLY A N 1
ATOM 755 C CA . GLY A 1 93 ? 1.161 -1.821 8.602 1.00 89.25 93 GLY A CA 1
ATOM 756 C C . GLY A 1 93 ? 2.165 -1.213 7.621 1.00 89.25 93 GLY A C 1
ATOM 757 O O . GLY A 1 93 ? 2.505 -1.852 6.624 1.00 89.25 93 GLY A O 1
ATOM 758 N N . ILE A 1 94 ? 2.680 -0.018 7.927 1.00 90.56 94 ILE A N 1
ATOM 759 C CA . ILE A 1 94 ? 3.710 0.656 7.123 1.00 90.56 94 ILE A CA 1
ATOM 760 C C . ILE A 1 94 ? 5.019 -0.136 7.152 1.00 90.56 94 ILE A C 1
ATOM 762 O O . ILE A 1 94 ? 5.588 -0.400 6.094 1.00 90.56 94 ILE A O 1
ATOM 766 N N . PHE A 1 95 ? 5.484 -0.562 8.331 1.00 89.12 95 PHE A N 1
ATOM 767 C CA . PHE A 1 95 ? 6.701 -1.372 8.428 1.00 89.12 95 PHE A CA 1
ATOM 768 C C . PHE A 1 95 ? 6.568 -2.669 7.632 1.00 89.12 95 PHE A C 1
ATOM 770 O O . PHE A 1 95 ? 7.441 -2.986 6.827 1.00 89.12 95 PHE A O 1
ATOM 777 N N . THR A 1 96 ? 5.461 -3.396 7.786 1.00 89.38 96 THR A N 1
ATOM 778 C CA . THR A 1 96 ? 5.238 -4.640 7.044 1.00 89.38 96 THR A CA 1
ATOM 779 C C . THR A 1 96 ? 5.151 -4.407 5.535 1.00 89.38 96 THR A C 1
ATOM 781 O O . THR A 1 96 ? 5.664 -5.223 4.772 1.00 89.38 96 THR A O 1
ATOM 784 N N . PHE A 1 97 ? 4.571 -3.287 5.090 1.00 88.12 97 PHE A N 1
ATOM 785 C CA . PHE A 1 97 ? 4.605 -2.882 3.684 1.00 88.12 97 PHE A CA 1
ATOM 786 C C . PHE A 1 97 ? 6.040 -2.705 3.170 1.00 88.12 97 PHE A C 1
ATOM 788 O O . PHE A 1 97 ? 6.378 -3.320 2.165 1.00 88.12 97 PHE A O 1
ATOM 795 N N . ILE A 1 98 ? 6.898 -1.958 3.875 1.00 85.25 98 ILE A N 1
ATOM 796 C CA . ILE A 1 98 ? 8.293 -1.721 3.455 1.00 85.25 98 ILE A CA 1
ATOM 797 C C . ILE A 1 98 ? 9.036 -3.046 3.219 1.00 85.25 98 ILE A C 1
ATOM 799 O O . ILE A 1 98 ? 9.723 -3.207 2.209 1.00 85.25 98 ILE A O 1
ATOM 803 N N . TYR A 1 99 ? 8.875 -4.017 4.123 1.00 84.31 99 TYR A N 1
ATOM 804 C CA . TYR A 1 99 ? 9.529 -5.322 3.993 1.00 84.31 99 TYR A CA 1
ATOM 805 C C . TYR A 1 99 ? 8.925 -6.193 2.880 1.00 84.31 99 TYR A C 1
ATOM 807 O O . TYR A 1 99 ? 9.672 -6.772 2.087 1.00 84.31 99 TYR A O 1
ATOM 815 N N . LEU A 1 100 ? 7.593 -6.300 2.801 1.00 82.94 100 LEU A N 1
ATOM 816 C CA . LEU A 1 100 ? 6.923 -7.189 1.842 1.00 82.94 100 LEU A CA 1
ATOM 817 C C . LEU A 1 100 ? 6.949 -6.657 0.409 1.00 82.94 100 LEU A C 1
ATOM 819 O O . LEU A 1 100 ? 7.148 -7.436 -0.518 1.00 82.94 100 LEU A O 1
ATOM 823 N N . ASP A 1 101 ? 6.782 -5.352 0.206 1.00 77.81 101 ASP A N 1
ATOM 824 C CA . ASP A 1 101 ? 6.742 -4.748 -1.131 1.00 77.81 101 ASP A CA 1
ATOM 825 C C . ASP A 1 101 ? 8.092 -4.897 -1.852 1.00 77.81 101 ASP A C 1
ATOM 827 O O . ASP A 1 101 ? 8.114 -5.186 -3.046 1.00 77.81 101 ASP A O 1
ATOM 831 N N . LYS A 1 102 ? 9.219 -4.874 -1.120 1.00 75.38 102 LYS A N 1
ATOM 832 C CA . LYS A 1 102 ? 10.545 -5.213 -1.673 1.00 75.38 102 LYS A CA 1
ATOM 833 C C . LYS A 1 102 ? 10.590 -6.640 -2.229 1.00 75.38 102 LYS A C 1
ATOM 835 O O . LYS A 1 102 ? 11.182 -6.872 -3.284 1.00 75.38 102 LYS A O 1
ATOM 840 N N . PHE A 1 103 ? 9.984 -7.595 -1.524 1.00 77.19 103 PHE A N 1
ATOM 841 C CA . PHE A 1 103 ? 9.937 -8.994 -1.946 1.00 77.19 103 PHE A CA 1
ATOM 842 C C . PHE A 1 103 ? 8.996 -9.190 -3.139 1.00 77.19 103 PHE A C 1
ATOM 844 O O . PHE A 1 103 ? 9.379 -9.812 -4.128 1.00 77.19 103 PHE A O 1
ATOM 851 N N . ILE A 1 104 ? 7.799 -8.603 -3.066 1.00 73.06 104 ILE A N 1
ATOM 852 C CA . ILE A 1 104 ? 6.781 -8.651 -4.118 1.00 73.06 104 ILE A CA 1
ATOM 853 C C . ILE A 1 104 ? 7.348 -8.064 -5.412 1.00 73.06 104 ILE A C 1
ATOM 855 O O . ILE A 1 104 ? 7.377 -8.753 -6.427 1.00 73.06 104 ILE A O 1
ATOM 859 N N . LYS A 1 105 ? 7.908 -6.850 -5.372 1.00 68.62 105 LYS A N 1
ATOM 860 C CA . LYS A 1 105 ? 8.554 -6.220 -6.532 1.00 68.62 105 LYS A CA 1
ATOM 861 C C . LYS A 1 105 ? 9.645 -7.104 -7.126 1.00 68.62 105 LYS A C 1
ATOM 863 O O . LYS A 1 105 ? 9.619 -7.359 -8.325 1.00 68.62 105 LYS A O 1
ATOM 868 N N . LYS A 1 106 ? 10.552 -7.642 -6.303 1.00 70.62 106 LYS A N 1
ATOM 869 C CA . LYS A 1 106 ? 11.622 -8.533 -6.781 1.00 70.62 106 LYS A CA 1
ATOM 870 C C . LYS A 1 106 ? 11.080 -9.769 -7.514 1.00 70.62 106 LYS A C 1
ATOM 872 O O . LYS A 1 106 ? 11.664 -10.169 -8.513 1.00 70.62 106 LYS A O 1
ATOM 877 N N . ALA A 1 107 ? 9.980 -10.353 -7.040 1.00 68.19 107 ALA A N 1
ATOM 878 C CA . ALA A 1 107 ? 9.343 -11.493 -7.700 1.00 68.19 107 ALA A CA 1
ATOM 879 C C . ALA A 1 107 ? 8.661 -11.112 -9.029 1.00 68.19 107 ALA A C 1
ATOM 881 O O . ALA A 1 107 ? 8.586 -11.930 -9.939 1.00 68.19 107 ALA A O 1
ATOM 882 N N . LEU A 1 108 ? 8.176 -9.877 -9.154 1.00 64.50 108 LEU A N 1
ATOM 883 C CA . LEU A 1 108 ? 7.395 -9.423 -10.309 1.00 64.50 108 LEU A CA 1
ATOM 884 C C . LEU A 1 108 ? 8.226 -8.849 -11.441 1.00 64.50 108 LEU A C 1
ATOM 886 O O . LEU A 1 108 ? 7.855 -8.993 -12.600 1.00 64.50 108 LEU A O 1
ATOM 890 N N . PHE A 1 109 ? 9.361 -8.236 -11.115 1.00 63.19 109 PHE A N 1
ATOM 891 C CA . PHE A 1 109 ? 10.340 -7.803 -12.110 1.00 63.19 109 PHE A CA 1
ATOM 892 C C . PHE A 1 109 ? 11.014 -8.983 -12.831 1.00 63.19 109 PHE A C 1
ATOM 894 O O . PHE A 1 109 ? 11.838 -8.760 -13.706 1.00 63.19 109 PHE A O 1
ATOM 901 N N . PHE A 1 110 ? 10.669 -10.226 -12.479 1.00 57.16 110 PHE A N 1
ATOM 902 C CA . PHE A 1 110 ? 11.092 -11.429 -13.192 1.00 57.16 110 PHE A CA 1
ATOM 903 C C . PHE A 1 110 ? 10.205 -11.762 -14.404 1.00 57.16 110 PHE A C 1
ATOM 905 O O . PHE A 1 110 ? 10.569 -12.618 -15.203 1.00 57.16 110 PHE A O 1
ATOM 912 N N . PHE A 1 111 ? 9.040 -11.120 -14.543 1.00 60.38 111 PHE A N 1
ATOM 913 C CA . PHE A 1 111 ? 8.174 -11.301 -15.707 1.00 60.38 111 PHE A CA 1
ATOM 914 C C . PHE A 1 111 ? 8.530 -10.301 -16.809 1.00 60.38 111 PHE A C 1
ATOM 916 O O . PHE A 1 111 ? 8.700 -9.112 -16.539 1.00 60.38 111 PHE A O 1
ATOM 923 N N . ASP A 1 112 ? 8.531 -10.772 -18.059 1.00 61.84 112 ASP A N 1
ATOM 924 C CA . ASP A 1 112 ? 8.879 -9.984 -19.253 1.00 61.84 112 ASP A CA 1
ATOM 925 C C . ASP A 1 112 ? 7.987 -8.746 -19.465 1.00 61.84 112 ASP A C 1
ATOM 927 O O . ASP A 1 112 ? 8.334 -7.840 -20.217 1.00 61.84 112 ASP A O 1
ATOM 931 N N . ASN A 1 113 ? 6.827 -8.677 -18.800 1.00 73.69 113 ASN A N 1
ATOM 932 C CA . ASN A 1 113 ? 5.863 -7.594 -18.958 1.00 73.69 113 ASN A CA 1
ATOM 933 C C . ASN A 1 113 ? 5.512 -6.945 -17.607 1.00 73.69 113 ASN A C 1
ATOM 935 O O . ASN A 1 113 ? 4.484 -7.234 -16.980 1.00 73.69 113 ASN A O 1
ATOM 939 N N . ILE A 1 114 ? 6.397 -6.058 -17.143 1.00 74.94 114 ILE A N 1
ATOM 940 C CA . ILE A 1 114 ? 6.272 -5.332 -15.866 1.00 74.94 114 ILE A CA 1
ATOM 941 C C . ILE A 1 114 ? 4.958 -4.549 -15.800 1.00 74.94 114 ILE A C 1
ATOM 943 O O . ILE A 1 114 ? 4.277 -4.585 -14.775 1.00 74.94 114 ILE A O 1
ATOM 947 N N . LEU A 1 115 ? 4.586 -3.856 -16.882 1.00 79.25 115 LEU A N 1
ATOM 948 C CA . LEU A 1 115 ? 3.392 -3.011 -16.910 1.00 79.25 115 LEU A CA 1
ATOM 949 C C . LEU A 1 115 ? 2.128 -3.835 -16.646 1.00 79.25 115 LEU A C 1
ATOM 951 O O . LEU A 1 115 ? 1.353 -3.507 -15.748 1.00 79.25 115 LEU A O 1
ATOM 955 N N . LEU A 1 116 ? 1.955 -4.940 -17.379 1.00 82.06 116 LEU A N 1
ATOM 956 C CA . LEU A 1 116 ? 0.820 -5.843 -17.189 1.00 82.06 116 LEU A CA 1
ATOM 957 C C . LEU A 1 116 ? 0.801 -6.412 -15.764 1.00 82.06 116 LEU A C 1
ATOM 959 O O . LEU A 1 116 ? -0.246 -6.424 -15.116 1.00 82.06 116 LEU A O 1
ATOM 963 N N . SER A 1 117 ? 1.965 -6.819 -15.254 1.00 81.31 117 SER A N 1
ATOM 964 C CA . SER A 1 117 ? 2.101 -7.372 -13.903 1.00 81.31 117 SER A CA 1
ATOM 965 C C . SER A 1 117 ? 1.665 -6.363 -12.832 1.00 81.31 117 SER A C 1
ATOM 967 O O . SER A 1 117 ? 0.877 -6.694 -11.943 1.00 81.31 117 SER A O 1
ATOM 969 N N . MET A 1 118 ? 2.103 -5.106 -12.947 1.00 84.31 118 MET A N 1
ATOM 970 C CA . MET A 1 118 ? 1.748 -4.038 -12.006 1.00 84.31 118 MET A CA 1
ATOM 971 C C . MET A 1 118 ? 0.267 -3.656 -12.091 1.00 84.31 118 MET A C 1
ATOM 973 O O . MET A 1 118 ? -0.357 -3.403 -11.058 1.00 84.31 118 MET A O 1
ATOM 977 N N . VAL A 1 119 ? -0.330 -3.676 -13.287 1.00 86.50 119 VAL A N 1
ATOM 978 C CA . VAL A 1 119 ? -1.776 -3.453 -13.470 1.00 86.50 119 VAL A CA 1
ATOM 979 C C . VAL A 1 119 ? -2.591 -4.549 -12.780 1.00 86.50 119 VAL A C 1
ATOM 981 O O . VAL A 1 119 ? -3.502 -4.238 -12.007 1.00 86.50 119 VAL A O 1
ATOM 984 N N . VAL A 1 120 ? -2.238 -5.821 -12.990 1.00 89.06 120 VAL A N 1
ATOM 985 C CA . VAL A 1 120 ? -2.911 -6.963 -12.345 1.00 89.06 120 VAL A CA 1
ATOM 986 C C . VAL A 1 120 ? -2.829 -6.855 -10.822 1.00 89.06 120 VAL A C 1
ATOM 988 O O . VAL A 1 120 ? -3.829 -7.038 -10.128 1.00 89.06 120 VAL A O 1
ATOM 991 N N . ILE A 1 121 ? -1.669 -6.488 -10.283 1.00 87.88 121 ILE A N 1
ATOM 992 C CA . ILE A 1 121 ? -1.489 -6.332 -8.834 1.00 87.88 121 ILE A CA 1
ATOM 993 C C . ILE A 1 121 ? -2.272 -5.168 -8.272 1.00 87.88 121 ILE A C 1
ATOM 995 O O . ILE A 1 121 ? -2.887 -5.303 -7.215 1.00 87.88 121 ILE A O 1
ATOM 999 N N . THR A 1 122 ? -2.285 -4.042 -8.979 1.00 91.31 122 THR A N 1
ATOM 1000 C CA . THR A 1 122 ? -3.099 -2.894 -8.584 1.00 91.31 122 THR A CA 1
ATOM 1001 C C . THR A 1 122 ? -4.565 -3.317 -8.476 1.00 91.31 122 THR A C 1
ATOM 1003 O O . THR A 1 122 ? -5.211 -3.033 -7.466 1.00 91.31 122 THR A O 1
ATOM 1006 N N . ALA A 1 123 ? -5.075 -4.072 -9.456 1.00 92.44 123 ALA A N 1
ATOM 1007 C CA . ALA A 1 123 ? -6.438 -4.596 -9.422 1.00 92.44 123 ALA A CA 1
ATOM 1008 C C . ALA A 1 123 ? -6.673 -5.533 -8.223 1.00 92.44 123 ALA A C 1
ATOM 1010 O O . ALA A 1 123 ? -7.659 -5.366 -7.501 1.00 92.44 123 ALA A O 1
ATOM 1011 N N . ILE A 1 124 ? -5.752 -6.467 -7.955 1.00 92.69 124 ILE A N 1
ATOM 1012 C CA . ILE A 1 124 ? -5.832 -7.372 -6.796 1.00 92.69 124 ILE A CA 1
ATOM 1013 C C . ILE A 1 124 ? -5.854 -6.579 -5.482 1.00 92.69 124 ILE A C 1
ATOM 1015 O O . ILE A 1 124 ? -6.710 -6.831 -4.630 1.00 92.69 124 ILE A O 1
ATOM 1019 N N . TYR A 1 125 ? -4.965 -5.597 -5.314 1.00 93.19 125 TYR A N 1
ATOM 1020 C CA . TYR A 1 125 ? -4.930 -4.776 -4.108 1.00 93.19 125 TYR A CA 1
ATOM 1021 C C . TYR A 1 125 ? -6.209 -3.962 -3.918 1.00 93.19 125 TYR A C 1
ATOM 1023 O O . TYR A 1 125 ? -6.712 -3.904 -2.796 1.00 93.19 125 TYR A O 1
ATOM 1031 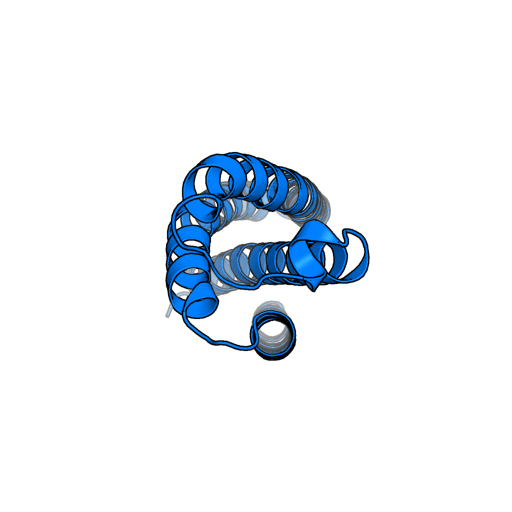N N . ILE A 1 126 ? -6.769 -3.382 -4.984 1.00 95.50 126 ILE A N 1
ATOM 1032 C CA . ILE A 1 126 ? -8.045 -2.656 -4.924 1.00 95.50 126 ILE A CA 1
ATOM 1033 C C . ILE A 1 126 ? -9.171 -3.592 -4.475 1.00 95.50 126 ILE A C 1
ATOM 1035 O O . ILE A 1 126 ? -9.904 -3.253 -3.544 1.00 95.50 126 ILE A O 1
ATOM 1039 N N . ILE A 1 127 ? -9.281 -4.785 -5.069 1.00 95.88 127 ILE A N 1
ATOM 1040 C CA . ILE A 1 127 ? -10.310 -5.773 -4.705 1.00 95.88 127 ILE A CA 1
ATOM 1041 C C . ILE A 1 127 ? -10.187 -6.151 -3.225 1.00 95.88 127 ILE A C 1
ATOM 1043 O O . ILE A 1 127 ? -11.169 -6.082 -2.479 1.00 95.88 127 ILE A O 1
ATOM 1047 N N . LEU A 1 128 ? -8.981 -6.507 -2.775 1.00 95.06 128 LEU A N 1
ATOM 1048 C CA . LEU A 1 128 ? -8.730 -6.861 -1.377 1.00 95.06 128 LEU A CA 1
ATOM 1049 C C . LEU A 1 128 ? -9.024 -5.686 -0.437 1.00 95.06 128 LEU A C 1
ATOM 1051 O O . LEU A 1 128 ? -9.662 -5.878 0.600 1.00 95.06 128 LEU A O 1
ATOM 1055 N N . PHE A 1 129 ? -8.623 -4.468 -0.805 1.00 95.19 129 PHE A N 1
ATOM 1056 C CA . PHE A 1 129 ? -8.879 -3.267 -0.013 1.00 95.19 129 PHE A CA 1
ATOM 1057 C C . PHE A 1 129 ? -10.384 -3.028 0.146 1.00 95.19 129 PHE A C 1
ATOM 1059 O O . PHE A 1 129 ? -10.862 -2.837 1.267 1.00 95.19 129 PHE A O 1
ATOM 1066 N N . SER A 1 130 ? -11.152 -3.110 -0.944 1.00 94.81 130 SER A N 1
ATOM 1067 C CA . SER A 1 130 ? -12.612 -2.971 -0.917 1.00 94.81 130 SER A CA 1
ATOM 1068 C C . SER A 1 130 ? -13.283 -4.037 -0.045 1.00 94.81 130 SER A C 1
ATOM 1070 O O . SER A 1 130 ? -14.196 -3.714 0.724 1.00 94.81 130 SER A O 1
ATOM 1072 N N . LEU A 1 131 ? -12.824 -5.292 -0.111 1.00 95.06 131 LEU A N 1
ATOM 1073 C CA . LEU A 1 131 ? -13.335 -6.376 0.734 1.00 95.06 131 LEU A CA 1
ATOM 1074 C C . LEU A 1 131 ? -13.069 -6.105 2.220 1.00 95.06 131 LEU A C 1
ATOM 1076 O O . LEU A 1 131 ? -14.001 -6.163 3.027 1.00 95.06 131 LEU A O 1
ATOM 1080 N N . VAL A 1 132 ? -11.834 -5.753 2.584 1.00 94.12 132 VAL A N 1
ATOM 1081 C CA . VAL A 1 132 ? -11.460 -5.441 3.974 1.00 94.12 132 VAL A CA 1
ATOM 1082 C C . VAL A 1 132 ? -12.232 -4.222 4.487 1.00 94.12 132 VAL A C 1
ATOM 1084 O O . VAL A 1 132 ? -12.726 -4.232 5.616 1.00 94.12 132 VAL A O 1
ATOM 1087 N N . PHE A 1 133 ? -12.389 -3.183 3.664 1.00 91.06 133 PHE A N 1
ATOM 1088 C CA . PHE A 1 133 ? -13.157 -1.988 4.015 1.00 91.06 133 PHE A CA 1
ATOM 1089 C C . PHE A 1 133 ? -14.626 -2.301 4.308 1.00 91.06 133 PHE A C 1
ATOM 1091 O O . PHE A 1 133 ? -15.172 -1.864 5.326 1.00 91.06 133 PHE A O 1
ATOM 1098 N N . ARG A 1 134 ? -15.260 -3.124 3.466 1.00 91.25 134 ARG A N 1
ATOM 1099 C CA . ARG A 1 134 ? -16.646 -3.556 3.673 1.00 91.25 134 ARG A CA 1
ATOM 1100 C C . ARG A 1 134 ? -16.806 -4.365 4.963 1.00 91.25 134 ARG A C 1
ATOM 1102 O O . ARG A 1 134 ? -17.791 -4.168 5.671 1.00 91.25 134 ARG A O 1
ATOM 1109 N N . GLN A 1 135 ? -15.859 -5.250 5.275 1.00 90.19 135 GLN A N 1
ATOM 1110 C CA . GLN A 1 135 ? -15.912 -6.063 6.495 1.00 90.19 135 GLN A CA 1
ATOM 1111 C C . GLN A 1 135 ? -15.678 -5.234 7.764 1.00 90.19 135 GLN A C 1
ATOM 1113 O O . GLN A 1 135 ? -16.364 -5.447 8.761 1.00 90.19 135 GLN A O 1
ATOM 1118 N N . GLU A 1 136 ? -14.779 -4.244 7.735 1.00 86.19 136 GLU A N 1
ATOM 1119 C CA . GLU A 1 136 ? -14.583 -3.338 8.876 1.00 86.19 136 GLU A CA 1
ATOM 1120 C C . GLU A 1 136 ? -15.861 -2.542 9.186 1.00 86.19 136 GLU A C 1
ATOM 1122 O O . GLU A 1 136 ? -16.211 -2.367 10.355 1.00 86.19 136 GLU A O 1
ATOM 1127 N N . LYS A 1 137 ? -16.582 -2.085 8.150 1.00 83.81 137 LYS A N 1
ATOM 1128 C CA . LYS A 1 1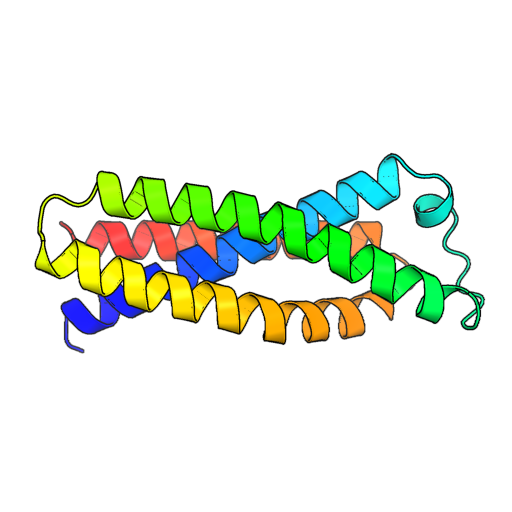37 ? -17.837 -1.340 8.322 1.00 83.81 137 LYS A CA 1
ATOM 1129 C C . LYS A 1 137 ? -18.904 -2.178 9.035 1.00 83.81 137 LYS A C 1
ATOM 1131 O O . LYS A 1 137 ? -19.487 -1.697 9.998 1.00 83.81 137 LYS A O 1
ATOM 1136 N N . LYS A 1 138 ? -19.066 -3.447 8.642 1.00 84.44 138 LYS A N 1
ATOM 1137 C CA . LYS A 1 138 ? -20.011 -4.393 9.267 1.00 84.44 138 LYS A CA 1
ATOM 1138 C C . LYS A 1 138 ? -19.744 -4.676 10.751 1.00 84.44 138 LYS A C 1
ATOM 1140 O O . LYS A 1 138 ? -20.613 -5.206 11.420 1.00 84.44 138 LYS A O 1
ATOM 1145 N N . ILE A 1 139 ? -18.540 -4.399 11.256 1.00 80.75 139 ILE A N 1
ATOM 1146 C CA . ILE A 1 139 ? -18.192 -4.590 12.678 1.00 80.75 139 ILE A CA 1
ATOM 1147 C C . ILE A 1 139 ? -18.513 -3.349 13.516 1.00 80.75 139 ILE A C 1
ATOM 1149 O O . ILE A 1 139 ? -18.595 -3.444 14.742 1.00 80.75 139 ILE A O 1
ATOM 1153 N N . LYS A 1 140 ? -18.614 -2.182 12.869 1.00 65.69 140 LYS A N 1
ATOM 1154 C CA . LYS A 1 140 ? -18.956 -0.910 13.517 1.00 65.69 140 LYS A CA 1
ATOM 1155 C C . LYS A 1 140 ? -20.469 -0.713 13.655 1.00 65.69 140 LYS A C 1
ATOM 1157 O O . LYS A 1 140 ? -20.861 0.036 14.544 1.00 65.69 140 LYS A O 1
ATOM 1162 N N . GLU A 1 141 ? -21.251 -1.338 12.774 1.00 57.59 141 GLU A N 1
ATOM 1163 C CA . GLU A 1 141 ? -22.710 -1.520 12.882 1.00 57.59 141 GLU A CA 1
ATOM 1164 C C . GLU A 1 141 ? -23.042 -2.578 13.949 1.00 57.59 141 GLU A C 1
ATOM 1166 O O . GLU A 1 141 ? -23.996 -2.342 14.720 1.00 57.59 141 GLU A O 1
#

Sequence (141 aa):
MNKKVLKSVFSYLQVHLFAGICSALLVIYLVLTDPYFYNLDFKTHGFNEKYEHFLLMTFTIPIILTILFCAYRIIKSNQKSDKSILAIVSIVGIFTFIYLDKFIKKALFFFDNILLSMVVITAIYIILFSLVFRQEKKIKE

Organism: NCBI:txid2488993

Radius of gyration: 16.94 Å; chains: 1; bounding box: 47×26×46 Å

Foldseek 3Di:
DDLVVLLLVLLLLLLLLQLLLQLLVVLLVCCVPPVCNVPCPDPPPVCPVVVVVVLVVSLPRSLVVSVVVLVVVLVPDPDPVVNVSSVVSNVVSSVVNNVVVVVVLVVQVVDPCNNVSSVVSSVVSVVSSVVSVVVSVVSVD

Secondary structure (DSSP, 8-state):
--HHHHHHHHHHHHHHHHHHHHHHHHHHHHHHH-HHHHT----HHHHHHHHHHHHHHHHHHHHHHHHHHHHHHHHH---HHHHHHHHHHHHHHHHHHHHHHHHHHHHHTTSS-HHHHHHHHHHHHHHHHHHHHHHHHHHH-